Protein AF-A0A915CE66-F1 (afdb_monomer_lite)

Structure (mmCIF, N/CA/C/O backbone):
data_AF-A0A915CE66-F1
#
_entry.id   AF-A0A915CE66-F1
#
loop_
_atom_site.group_PDB
_atom_site.id
_atom_site.type_symbol
_atom_site.label_atom_id
_atom_site.label_alt_id
_atom_site.label_comp_id
_atom_site.label_asym_id
_atom_site.label_entity_id
_atom_site.label_seq_id
_atom_site.pdbx_PDB_ins_code
_atom_site.Cartn_x
_atom_site.Cartn_y
_atom_site.Cartn_z
_atom_site.occupancy
_atom_site.B_iso_or_equiv
_atom_site.auth_seq_id
_atom_site.auth_comp_id
_atom_site.auth_asym_id
_atom_site.auth_atom_id
_atom_site.pdbx_PDB_model_num
ATOM 1 N N . ASN A 1 1 ? 24.533 5.535 -13.240 1.00 60.34 1 ASN A N 1
ATOM 2 C CA . ASN A 1 1 ? 24.504 4.067 -13.410 1.00 60.34 1 ASN A CA 1
ATOM 3 C C . ASN A 1 1 ? 24.344 3.772 -14.899 1.00 60.34 1 ASN A C 1
ATOM 5 O O . ASN A 1 1 ? 23.384 4.263 -15.469 1.00 60.34 1 ASN A O 1
ATOM 9 N N . TYR A 1 2 ? 25.281 3.061 -15.532 1.00 92.06 2 TYR A N 1
ATOM 10 C CA . TYR A 1 2 ? 25.288 2.775 -16.981 1.00 92.06 2 TYR A CA 1
ATOM 11 C C . TYR A 1 2 ? 24.668 1.411 -17.337 1.00 92.06 2 TYR A C 1
ATOM 13 O O . TYR A 1 2 ? 24.597 1.045 -18.502 1.00 92.06 2 TYR A O 1
ATOM 21 N N . THR A 1 3 ? 24.215 0.654 -16.335 1.00 96.00 3 THR A N 1
ATOM 22 C CA . THR A 1 3 ? 23.684 -0.714 -16.491 1.00 96.00 3 THR A CA 1
ATOM 23 C C . THR A 1 3 ? 22.245 -0.777 -17.012 1.00 96.00 3 THR A C 1
ATOM 25 O O . THR A 1 3 ? 21.716 -1.863 -17.206 1.00 96.00 3 THR A O 1
ATOM 28 N N . GLY A 1 4 ? 21.578 0.366 -17.199 1.00 94.31 4 GLY A N 1
ATOM 29 C CA . GLY A 1 4 ? 20.159 0.415 -17.572 1.00 94.31 4 GLY A CA 1
ATOM 30 C C . GLY A 1 4 ? 19.185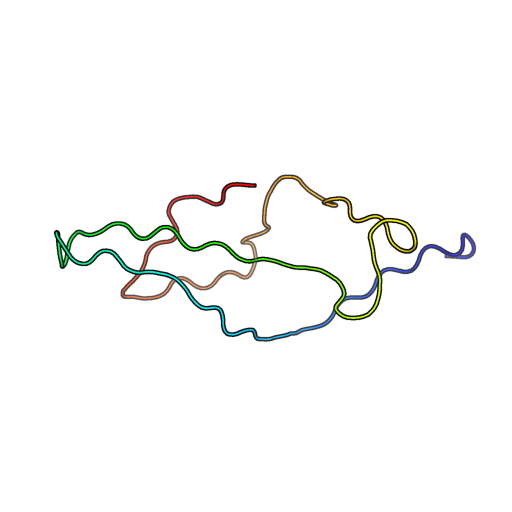 0.158 -16.414 1.00 94.31 4 GLY A C 1
ATOM 31 O O . GLY A 1 4 ? 17.976 0.172 -16.623 1.00 94.31 4 GLY A O 1
ATOM 32 N N . HIS A 1 5 ? 19.671 -0.027 -15.182 1.00 93.12 5 HIS A N 1
ATOM 33 C CA . HIS A 1 5 ? 18.800 -0.124 -14.011 1.00 93.12 5 HIS A CA 1
ATOM 34 C C . HIS A 1 5 ? 18.230 1.244 -13.626 1.00 93.12 5 HIS A C 1
ATOM 36 O O . HIS A 1 5 ? 18.954 2.121 -13.141 1.00 93.12 5 HIS A O 1
ATOM 42 N N . LEU A 1 6 ? 16.918 1.394 -13.805 1.00 93.44 6 LEU A N 1
ATOM 43 C CA . LEU A 1 6 ? 16.151 2.555 -13.374 1.00 93.44 6 LEU A CA 1
ATOM 44 C C . LEU A 1 6 ? 15.518 2.284 -12.006 1.00 93.44 6 LEU A C 1
ATOM 46 O O . LEU A 1 6 ? 14.878 1.255 -11.799 1.00 93.44 6 LEU A O 1
ATOM 50 N N . ARG A 1 7 ? 15.656 3.240 -11.087 1.00 92.94 7 ARG A N 1
ATOM 51 C CA . ARG A 1 7 ? 14.856 3.294 -9.864 1.00 92.94 7 ARG A CA 1
ATOM 52 C C . ARG A 1 7 ? 14.049 4.583 -9.881 1.00 92.94 7 ARG A C 1
ATOM 54 O O . ARG A 1 7 ? 14.624 5.655 -10.041 1.00 92.94 7 ARG A O 1
ATOM 61 N N . TYR A 1 8 ? 12.737 4.457 -9.732 1.00 93.38 8 TYR A N 1
ATOM 62 C CA . TYR A 1 8 ? 11.807 5.576 -9.784 1.00 93.38 8 TYR A CA 1
ATOM 63 C C . TYR A 1 8 ? 10.964 5.601 -8.510 1.00 93.38 8 TYR A C 1
ATOM 65 O O . TYR A 1 8 ? 10.396 4.578 -8.132 1.00 93.38 8 TYR A O 1
ATOM 73 N N . TYR A 1 9 ? 10.926 6.753 -7.842 1.00 92.88 9 TYR A N 1
ATOM 74 C CA . TYR A 1 9 ? 10.146 6.975 -6.628 1.00 92.88 9 TYR A CA 1
ATOM 75 C C . TYR A 1 9 ? 9.049 7.984 -6.945 1.00 92.88 9 TYR A C 1
ATOM 77 O O . TYR A 1 9 ? 9.349 9.102 -7.364 1.00 92.88 9 TYR A O 1
ATOM 85 N N . ILE A 1 10 ? 7.795 7.582 -6.753 1.00 94.94 10 ILE A N 1
ATOM 86 C CA . ILE A 1 10 ? 6.630 8.444 -6.951 1.00 94.94 10 ILE A CA 1
ATOM 87 C C . ILE A 1 10 ? 5.828 8.534 -5.658 1.00 94.94 10 ILE A C 1
ATOM 89 O O . ILE A 1 10 ? 5.488 7.493 -5.094 1.00 94.94 10 ILE A O 1
ATOM 93 N N . PRO A 1 11 ? 5.506 9.745 -5.179 1.0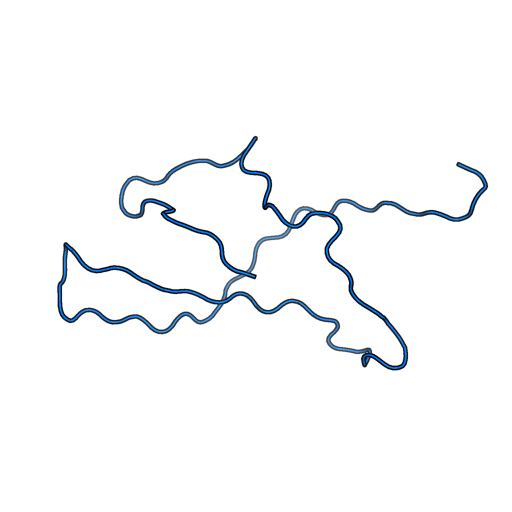0 94.62 11 PRO A N 1
ATOM 94 C CA . PRO A 1 11 ? 4.479 9.900 -4.167 1.00 94.62 11 PRO A CA 1
ATOM 95 C C . PRO A 1 11 ? 3.114 9.667 -4.823 1.00 94.62 11 PRO A C 1
ATOM 97 O O . PRO A 1 11 ? 2.813 10.245 -5.868 1.00 94.62 11 PRO A O 1
ATOM 100 N N . PHE A 1 12 ? 2.284 8.824 -4.219 1.00 93.19 12 PHE A N 1
ATOM 101 C CA . PHE A 1 12 ? 0.903 8.628 -4.646 1.00 93.19 12 PHE A CA 1
ATOM 102 C C . PHE A 1 12 ? 0.004 8.416 -3.429 1.00 93.19 12 PHE A C 1
ATOM 104 O O . PHE A 1 12 ? 0.447 7.911 -2.400 1.00 93.19 12 PHE A O 1
ATOM 111 N N . SER A 1 13 ? -1.260 8.806 -3.565 1.00 94.81 13 SER A N 1
ATOM 112 C CA . SER A 1 13 ? -2.333 8.458 -2.635 1.00 94.81 13 SER A CA 1
ATOM 113 C C . SER A 1 13 ? -3.317 7.560 -3.374 1.00 94.81 13 SER A C 1
ATOM 115 O O . SER A 1 13 ? -3.588 7.792 -4.554 1.00 94.81 13 SER A O 1
ATOM 117 N N . THR A 1 14 ? -3.814 6.520 -2.711 1.00 93.00 14 THR A N 1
ATOM 118 C CA . THR A 1 14 ? -4.768 5.575 -3.295 1.00 93.00 14 THR A CA 1
ATOM 119 C C . THR A 1 14 ? -5.922 5.343 -2.340 1.00 93.00 14 THR A C 1
ATOM 121 O O . THR A 1 14 ? -5.728 5.194 -1.137 1.00 93.00 14 THR A O 1
ATOM 124 N N . GLU A 1 15 ? -7.120 5.249 -2.902 1.00 95.19 15 GLU A N 1
ATOM 125 C CA . GLU A 1 15 ? -8.306 4.786 -2.194 1.00 95.19 15 GLU A CA 1
ATOM 126 C C . GLU A 1 15 ? -8.574 3.344 -2.615 1.00 95.19 15 GLU A C 1
ATOM 128 O O . GLU A 1 15 ? -8.472 2.996 -3.793 1.00 95.19 15 GLU A O 1
ATOM 133 N N . SER A 1 16 ? -8.866 2.482 -1.647 1.00 94.00 16 SER A N 1
ATOM 134 C CA . SER A 1 16 ? -9.144 1.070 -1.895 1.00 94.00 16 SER A CA 1
ATOM 135 C C . SER A 1 16 ? -10.411 0.663 -1.166 1.00 94.00 16 SER A C 1
ATOM 137 O O . SER A 1 16 ? -10.718 1.173 -0.088 1.00 94.00 16 SER A O 1
ATOM 139 N N . LEU A 1 17 ? -11.161 -0.256 -1.766 1.00 95.62 17 LEU A N 1
ATOM 140 C CA . LEU A 1 17 ? -12.335 -0.824 -1.127 1.00 95.62 17 LEU A CA 1
ATOM 141 C C . LEU A 1 17 ? -11.888 -1.910 -0.151 1.00 95.62 17 LEU A C 1
ATOM 143 O O . LEU A 1 17 ? -11.375 -2.948 -0.562 1.00 95.62 17 LEU A O 1
ATOM 147 N N . CYS A 1 18 ? -12.124 -1.674 1.136 1.00 95.12 18 CYS A N 1
ATOM 148 C CA . CYS A 1 18 ? -11.943 -2.664 2.186 1.00 95.12 18 CYS A CA 1
ATOM 149 C C . CYS A 1 18 ? -13.303 -3.051 2.766 1.00 95.12 18 CYS A C 1
ATOM 151 O O . CYS A 1 18 ? -14.112 -2.192 3.120 1.00 95.12 18 CYS A O 1
ATOM 153 N N . LYS A 1 19 ? -13.572 -4.357 2.842 1.00 94.81 19 LYS A N 1
ATOM 154 C CA . LYS A 1 19 ? -14.778 -4.866 3.493 1.00 94.81 19 LYS A CA 1
ATOM 155 C C . LYS A 1 19 ? -14.566 -4.839 5.004 1.00 94.81 19 LYS A C 1
ATOM 157 O O . LYS A 1 19 ? -13.674 -5.519 5.494 1.00 94.81 19 LYS A O 1
ATOM 162 N N . LEU A 1 20 ? -15.430 -4.118 5.713 1.00 94.88 20 LEU A N 1
ATOM 163 C CA . LEU A 1 20 ? -15.395 -4.032 7.171 1.00 94.88 20 LEU A CA 1
ATOM 164 C C . LEU A 1 20 ? -16.334 -5.055 7.820 1.00 94.88 20 LEU A C 1
ATOM 166 O O . LEU A 1 20 ? -17.456 -5.262 7.344 1.00 94.88 20 LEU A O 1
ATOM 170 N N . ASP A 1 21 ? -15.885 -5.664 8.917 1.00 95.75 21 ASP A N 1
ATOM 171 C CA . ASP A 1 21 ? -16.724 -6.451 9.829 1.00 95.75 21 ASP A CA 1
ATOM 172 C C . ASP A 1 21 ? -16.854 -5.721 11.170 1.00 95.75 21 ASP A C 1
ATOM 174 O O . ASP A 1 21 ? -15.917 -5.665 11.960 1.00 95.75 21 ASP A O 1
ATOM 178 N N . VAL A 1 22 ? -18.032 -5.153 11.424 1.00 95.88 22 VAL A N 1
ATOM 179 C CA . VAL A 1 22 ? -18.303 -4.290 12.587 1.00 95.88 22 VAL A CA 1
ATOM 180 C C . VAL A 1 22 ? -18.973 -5.031 13.745 1.00 95.88 22 VAL A C 1
ATOM 182 O O . VAL A 1 22 ? -19.545 -4.411 14.642 1.00 95.88 22 VAL A O 1
ATOM 185 N N . LYS A 1 23 ? -18.933 -6.368 13.749 1.00 96.94 23 LYS A N 1
ATOM 186 C CA . LYS A 1 23 ? -19.597 -7.192 14.770 1.00 96.94 23 LYS A CA 1
ATOM 187 C C . LYS A 1 23 ? -19.162 -6.873 16.208 1.00 96.94 23 LYS A C 1
ATOM 189 O O . LYS A 1 23 ? -19.966 -7.035 17.124 1.00 96.94 23 LYS A O 1
ATOM 194 N N . PHE A 1 24 ? -17.909 -6.459 16.403 1.00 96.38 24 PHE A N 1
ATOM 195 C CA . PHE A 1 24 ? -17.295 -6.256 17.721 1.00 96.38 24 PHE A CA 1
ATOM 196 C C . PHE A 1 24 ? -16.930 -4.798 18.025 1.00 96.38 24 PHE A C 1
ATOM 198 O O . PHE A 1 24 ? -16.138 -4.550 18.931 1.00 96.38 24 PHE A O 1
ATOM 205 N N . PHE A 1 25 ? -17.517 -3.840 17.305 1.00 95.75 25 PHE A N 1
ATOM 206 C CA . PHE A 1 25 ? -17.259 -2.417 17.522 1.00 95.75 25 PHE A CA 1
ATOM 207 C C . PHE A 1 25 ? -17.417 -2.010 19.008 1.00 95.75 25 PHE A C 1
ATOM 209 O O . PHE A 1 25 ? -18.412 -2.407 19.629 1.00 95.75 25 PHE A O 1
ATOM 216 N N . PRO A 1 26 ? -16.495 -1.217 19.601 1.00 95.12 26 PRO A N 1
ATOM 217 C CA . PRO A 1 26 ? -15.330 -0.550 18.991 1.00 95.12 26 PRO A CA 1
ATOM 218 C C . PRO A 1 26 ? -14.010 -1.348 19.073 1.00 95.12 26 PRO A C 1
ATOM 220 O O . PRO A 1 26 ? -12.937 -0.775 18.926 1.00 95.12 26 PRO A O 1
ATOM 223 N N . PHE A 1 27 ? -14.064 -2.646 19.389 1.00 94.94 27 PHE A N 1
ATOM 224 C CA . PHE A 1 27 ? -12.893 -3.514 19.594 1.00 94.94 27 PHE A CA 1
ATOM 225 C C . PHE A 1 27 ? -12.713 -4.525 18.453 1.00 94.94 27 PHE A C 1
ATOM 227 O O . PHE A 1 27 ? -12.293 -5.667 18.659 1.00 94.94 27 PHE A O 1
ATOM 234 N N . ASP A 1 28 ? -13.108 -4.132 17.252 1.00 95.62 28 ASP A N 1
ATOM 235 C CA . ASP A 1 28 ? -13.002 -4.911 16.031 1.00 95.62 28 ASP A CA 1
ATOM 236 C C . ASP A 1 28 ? -11.586 -4.877 15.435 1.00 95.62 28 ASP A C 1
ATOM 238 O O . ASP A 1 28 ? -10.797 -3.963 15.664 1.00 95.62 28 ASP A O 1
ATOM 242 N N . ILE A 1 29 ? -11.265 -5.908 14.651 1.00 95.31 29 ILE A N 1
ATOM 243 C CA . ILE A 1 29 ? -10.022 -6.006 13.881 1.00 95.31 29 ILE A CA 1
ATOM 244 C C . ILE A 1 29 ? -10.404 -6.059 12.410 1.00 95.31 29 ILE A C 1
ATOM 246 O O . ILE A 1 29 ? -11.252 -6.861 12.015 1.00 95.31 29 ILE A O 1
ATOM 250 N N . GLN A 1 30 ? -9.750 -5.229 11.601 1.00 95.56 30 GLN A N 1
ATOM 251 C CA . GLN A 1 30 ? -10.027 -5.119 10.174 1.00 95.56 30 GLN A CA 1
ATOM 252 C C . GLN A 1 30 ? -8.860 -5.655 9.346 1.00 95.56 30 GLN A C 1
ATOM 254 O O . GLN A 1 30 ? -7.697 -5.358 9.612 1.00 95.56 30 GLN A O 1
ATOM 259 N N . GLN A 1 31 ? -9.178 -6.447 8.320 1.00 95.06 31 GLN A N 1
ATOM 260 C CA . GLN A 1 31 ? -8.208 -6.982 7.365 1.00 95.06 31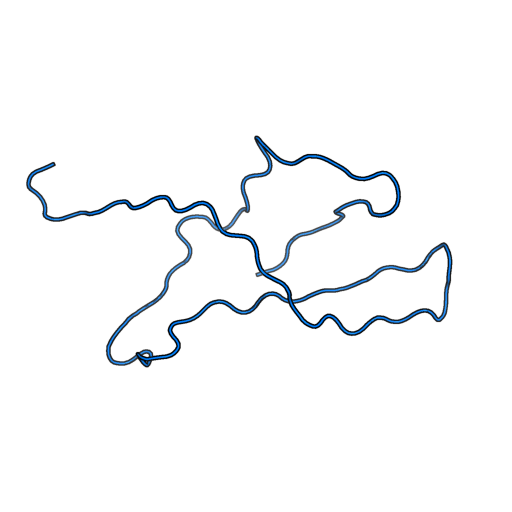 GLN A CA 1
ATOM 261 C C . GLN A 1 31 ? -8.468 -6.377 5.987 1.00 95.06 31 GLN A C 1
ATOM 263 O O . GLN A 1 31 ? -9.438 -6.727 5.315 1.00 95.06 31 GLN A O 1
ATOM 268 N N . CYS A 1 32 ? -7.581 -5.480 5.562 1.00 94.00 32 CYS A N 1
ATOM 269 C CA . CYS A 1 32 ? -7.678 -4.805 4.273 1.00 94.00 32 CYS A CA 1
ATOM 270 C C . CYS A 1 32 ? -6.590 -5.286 3.312 1.00 94.00 32 CYS A C 1
ATOM 272 O O . CYS A 1 32 ? -5.419 -5.376 3.675 1.00 94.00 32 CYS A O 1
ATOM 274 N N . THR A 1 33 ? -6.976 -5.572 2.067 1.00 93.69 33 THR A N 1
ATOM 275 C CA . THR A 1 33 ? -6.058 -6.022 1.013 1.00 93.69 33 THR A CA 1
ATOM 276 C C . THR A 1 33 ? -5.861 -4.923 -0.019 1.00 93.69 33 THR A C 1
ATOM 278 O O . THR A 1 33 ? -6.826 -4.413 -0.586 1.00 93.69 33 THR A O 1
ATOM 281 N N . LEU A 1 34 ? -4.601 -4.603 -0.305 1.00 92.12 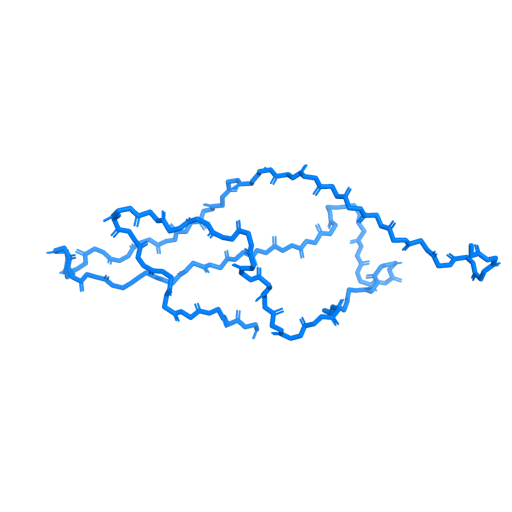34 LEU A N 1
ATOM 282 C CA . LEU A 1 34 ? -4.223 -3.727 -1.408 1.00 92.12 34 LEU A CA 1
ATOM 283 C C . LEU A 1 34 ? -3.739 -4.574 -2.582 1.00 92.12 34 LEU A C 1
ATOM 285 O O . LEU A 1 34 ? -2.888 -5.446 -2.419 1.00 92.12 34 LEU A O 1
ATOM 289 N N . LEU A 1 35 ? -4.272 -4.300 -3.770 1.00 91.44 35 LEU A N 1
ATOM 290 C CA . LEU A 1 35 ? -3.890 -4.978 -5.003 1.00 91.44 35 LEU A CA 1
ATOM 291 C C . LEU A 1 35 ? -3.209 -3.978 -5.932 1.00 91.44 35 LEU A C 1
ATOM 293 O O . LEU A 1 35 ? -3.819 -3.001 -6.360 1.00 91.44 35 LEU A O 1
ATOM 297 N N . PHE A 1 36 ? -1.944 -4.243 -6.252 1.00 90.88 36 PHE A N 1
ATOM 298 C CA . PHE A 1 36 ? -1.153 -3.429 -7.168 1.00 90.88 36 PHE A CA 1
ATOM 299 C C . PHE A 1 36 ? -0.836 -4.221 -8.431 1.00 90.88 36 PHE A C 1
ATOM 301 O O . PHE A 1 36 ? -0.406 -5.372 -8.370 1.00 90.88 36 PHE A O 1
ATOM 308 N N . GLY A 1 37 ? -1.010 -3.584 -9.583 1.00 92.06 37 GLY A N 1
ATOM 309 C CA . GLY A 1 37 ? -0.710 -4.173 -10.881 1.00 92.06 37 GLY A CA 1
ATOM 310 C C . GLY A 1 37 ? -0.848 -3.143 -11.992 1.00 92.06 37 GLY A C 1
ATOM 311 O O . GLY A 1 37 ? -1.408 -2.064 -11.789 1.00 92.06 37 GLY A O 1
ATOM 312 N N . SER A 1 38 ? -0.320 -3.458 -13.172 1.00 93.62 38 SER A N 1
ATOM 313 C CA . SER A 1 38 ? -0.587 -2.635 -14.348 1.00 93.62 38 SER A CA 1
ATOM 314 C C . SER A 1 38 ? -2.015 -2.851 -14.816 1.00 93.62 38 SER A C 1
ATOM 316 O O . SER A 1 38 ? -2.500 -3.975 -14.900 1.00 93.62 38 SER A O 1
ATOM 318 N N . TRP A 1 39 ? -2.656 -1.750 -15.183 1.00 91.56 39 TRP A N 1
ATOM 319 C CA . TRP A 1 39 ? -3.920 -1.773 -15.900 1.00 91.56 39 TRP A CA 1
ATOM 320 C C . TRP A 1 39 ? -3.758 -2.280 -17.343 1.00 91.56 39 TRP A C 1
ATOM 322 O O . TRP A 1 39 ? -4.620 -2.981 -17.860 1.00 91.56 39 TRP A O 1
ATOM 332 N N . ALA A 1 40 ? -2.654 -1.915 -18.002 1.00 96.19 40 ALA A N 1
ATOM 333 C CA . ALA A 1 40 ? -2.478 -2.093 -19.446 1.00 96.19 40 ALA A CA 1
ATOM 334 C C . ALA A 1 40 ? -1.668 -3.340 -19.837 1.00 96.19 40 ALA A C 1
ATOM 336 O O . ALA A 1 40 ? -1.659 -3.728 -21.003 1.00 96.19 40 ALA A O 1
ATOM 337 N N . HIS A 1 41 ? -0.956 -3.947 -18.889 1.00 95.56 41 HIS A N 1
ATOM 338 C CA . HIS A 1 41 ? 0.024 -4.996 -19.157 1.00 95.56 41 HIS A CA 1
ATOM 339 C C . HIS A 1 41 ? -0.251 -6.240 -18.316 1.00 95.56 41 HIS A C 1
ATOM 341 O O . HIS A 1 41 ? -0.412 -6.150 -17.101 1.00 95.56 41 HIS A O 1
ATOM 347 N N . SER A 1 42 ? -0.252 -7.405 -18.967 1.00 92.69 42 SER A N 1
ATOM 348 C CA . SER A 1 42 ? -0.335 -8.710 -18.308 1.00 92.69 42 SER A CA 1
ATOM 349 C C . SER A 1 42 ? 1.046 -9.220 -17.876 1.00 92.69 42 SER A C 1
ATOM 351 O O . SER A 1 42 ? 2.087 -8.668 -18.254 1.00 92.69 42 SER A O 1
ATOM 353 N N . ASN A 1 43 ? 1.051 -10.337 -17.142 1.00 90.31 43 ASN A N 1
ATOM 354 C CA . ASN A 1 43 ? 2.264 -10.987 -16.639 1.00 90.31 43 ASN A CA 1
ATOM 355 C C . ASN A 1 43 ? 3.203 -11.527 -17.742 1.00 90.31 43 ASN A C 1
ATOM 357 O O . ASN A 1 43 ? 4.376 -11.790 -17.480 1.00 90.31 43 ASN A O 1
ATOM 361 N N . ASP A 1 44 ? 2.714 -11.661 -18.979 1.00 93.25 44 ASP A N 1
ATOM 362 C CA . ASP A 1 44 ? 3.540 -12.038 -20.137 1.00 93.25 44 ASP A CA 1
ATOM 363 C C . ASP A 1 44 ? 4.451 -10.890 -20.589 1.00 93.25 44 ASP A C 1
ATOM 365 O O . ASP A 1 44 ? 5.494 -11.115 -21.202 1.00 93.25 44 ASP A O 1
ATOM 369 N N . SER A 1 45 ? 4.062 -9.653 -20.268 1.00 95.06 45 SER A N 1
ATOM 370 C CA . SER A 1 45 ? 4.777 -8.436 -20.660 1.00 95.06 45 SER A CA 1
ATOM 371 C C . SER A 1 45 ? 5.540 -7.786 -19.507 1.00 95.06 45 SER A C 1
ATOM 373 O O . SER A 1 45 ? 6.630 -7.257 -19.721 1.00 95.06 45 SER A O 1
ATOM 375 N N . ILE A 1 46 ? 5.012 -7.850 -18.280 1.00 95.25 46 ILE A N 1
ATOM 376 C CA . ILE A 1 46 ? 5.657 -7.299 -17.084 1.00 95.25 46 ILE A CA 1
ATOM 377 C C . ILE A 1 46 ? 5.615 -8.334 -15.967 1.00 95.25 46 ILE A C 1
ATOM 379 O O . ILE A 1 46 ? 4.544 -8.782 -15.576 1.00 95.25 46 ILE A O 1
ATOM 383 N N . LYS A 1 47 ? 6.783 -8.657 -15.405 1.00 93.50 47 LYS A N 1
ATOM 384 C CA . LYS A 1 47 ? 6.894 -9.497 -14.208 1.00 93.50 47 LYS A CA 1
ATOM 385 C C . LYS A 1 47 ? 7.107 -8.625 -12.981 1.00 93.50 47 LYS A C 1
ATOM 387 O O . LYS A 1 47 ? 8.066 -7.856 -12.926 1.00 93.50 47 LYS A O 1
ATOM 392 N N . TYR A 1 48 ? 6.235 -8.782 -11.992 1.00 91.75 48 TYR A N 1
ATOM 393 C CA . TYR A 1 48 ? 6.352 -8.110 -10.703 1.00 91.75 48 TYR A CA 1
ATOM 394 C C . TYR A 1 48 ? 7.088 -8.994 -9.702 1.00 91.75 48 TYR A C 1
ATOM 396 O O . TYR A 1 48 ? 6.850 -10.197 -9.616 1.00 91.75 48 TYR A O 1
ATOM 404 N N . SER A 1 49 ? 7.964 -8.384 -8.914 1.00 91.44 49 SER A N 1
ATOM 405 C CA . SER A 1 49 ? 8.613 -9.025 -7.775 1.00 91.44 49 SER A CA 1
ATOM 406 C C . SER A 1 49 ? 8.746 -8.017 -6.647 1.00 91.44 49 SER A C 1
ATOM 408 O O . SER A 1 49 ? 9.131 -6.870 -6.890 1.00 91.44 49 SER A O 1
ATOM 410 N N . LEU A 1 50 ? 8.471 -8.445 -5.418 1.00 89.75 50 LEU A N 1
ATOM 411 C CA . LEU A 1 50 ? 8.711 -7.617 -4.244 1.00 89.75 50 LEU A CA 1
ATOM 412 C C . LEU A 1 50 ? 10.211 -7.344 -4.106 1.00 89.75 50 LEU A C 1
ATOM 414 O O . LEU A 1 50 ? 11.021 -8.269 -4.102 1.00 89.75 50 LEU A O 1
ATOM 418 N N . TYR A 1 51 ? 10.575 -6.070 -3.970 1.00 89.00 51 TYR A N 1
ATOM 419 C CA . TYR A 1 51 ? 11.956 -5.681 -3.679 1.00 89.00 51 TYR A CA 1
ATOM 420 C C . TYR A 1 51 ? 12.377 -6.103 -2.262 1.00 89.00 51 TYR A C 1
ATOM 422 O O . TYR A 1 51 ? 13.522 -6.480 -2.029 1.00 89.00 51 TYR A O 1
ATOM 430 N N . SER A 1 52 ? 11.436 -6.056 -1.319 1.00 90.00 52 SER A N 1
ATOM 431 C CA . SER A 1 52 ? 11.599 -6.476 0.069 1.00 90.00 52 SER A CA 1
ATOM 432 C C . SER A 1 52 ? 10.348 -7.228 0.498 1.00 90.00 52 SER A C 1
ATOM 434 O O . SER A 1 52 ? 9.243 -6.853 0.112 1.00 90.00 52 SER A O 1
ATOM 436 N N . LYS A 1 53 ? 10.527 -8.264 1.324 1.00 87.00 53 LYS A N 1
ATOM 437 C CA . LYS A 1 53 ? 9.408 -8.943 1.983 1.00 87.00 53 LYS A CA 1
ATOM 438 C C . LYS A 1 53 ? 8.783 -8.104 3.084 1.00 87.00 53 LYS A C 1
ATOM 440 O O . LYS A 1 53 ? 7.701 -8.448 3.483 1.00 87.00 53 LYS A O 1
ATOM 445 N N . ASN A 1 54 ? 9.445 -7.058 3.575 1.00 87.38 54 ASN A N 1
ATOM 446 C CA . ASN A 1 54 ? 8.925 -6.209 4.645 1.00 87.38 54 ASN A CA 1
ATOM 447 C C . ASN A 1 54 ? 8.566 -4.827 4.095 1.00 87.38 54 ASN A C 1
ATOM 449 O O . ASN A 1 54 ? 9.333 -4.264 3.303 1.00 87.38 54 ASN A O 1
ATOM 453 N N . LEU A 1 55 ? 7.442 -4.272 4.557 1.00 89.12 55 LEU A N 1
ATOM 454 C CA . LEU A 1 55 ? 7.069 -2.881 4.308 1.00 89.12 55 LEU A CA 1
ATOM 455 C C . LEU A 1 55 ? 7.912 -1.966 5.207 1.00 89.12 55 LEU A C 1
ATOM 457 O O . LEU A 1 55 ? 8.062 -2.232 6.397 1.00 89.12 55 LEU A O 1
ATOM 461 N N . SER A 1 56 ? 8.470 -0.897 4.641 1.00 90.56 56 SER A N 1
ATOM 462 C CA . SER A 1 56 ? 9.183 0.110 5.431 1.00 90.56 56 SER A CA 1
ATOM 463 C C . SER A 1 56 ? 8.182 1.038 6.114 1.00 90.56 56 SER A C 1
ATOM 465 O O . SER A 1 56 ? 7.367 1.651 5.430 1.00 90.56 56 SER A O 1
ATOM 467 N N . LEU A 1 57 ? 8.277 1.166 7.438 1.00 91.69 57 LEU A N 1
ATOM 468 C CA . LEU A 1 57 ? 7.461 2.075 8.254 1.00 91.69 57 LEU A CA 1
ATOM 469 C C . LEU A 1 57 ? 8.270 3.273 8.782 1.00 91.69 57 LEU A C 1
ATOM 471 O O . LEU A 1 57 ? 7.853 3.925 9.729 1.00 91.69 57 LEU A O 1
ATOM 475 N N . ILE A 1 58 ? 9.441 3.558 8.196 1.00 92.69 58 ILE A N 1
ATOM 476 C CA . ILE A 1 58 ? 10.354 4.603 8.697 1.00 92.69 58 ILE A CA 1
ATOM 477 C C . ILE A 1 58 ? 9.722 6.004 8.725 1.00 92.69 58 ILE A C 1
ATOM 479 O O . ILE A 1 58 ? 10.000 6.767 9.641 1.00 92.69 58 ILE A O 1
ATOM 483 N N . ASP A 1 59 ? 8.832 6.292 7.771 1.00 92.25 59 ASP A N 1
ATOM 484 C CA . ASP A 1 59 ? 8.093 7.556 7.650 1.00 92.25 59 ASP A CA 1
ATOM 485 C C . ASP A 1 59 ? 6.578 7.348 7.859 1.00 92.25 59 ASP A C 1
ATOM 487 O O . ASP A 1 59 ? 5.751 8.081 7.311 1.00 92.25 59 ASP A O 1
ATOM 491 N N . PHE A 1 60 ? 6.190 6.295 8.590 1.00 94.00 60 PHE A N 1
ATOM 492 C CA . PHE A 1 60 ? 4.790 6.038 8.916 1.00 94.00 60 PHE A CA 1
ATOM 493 C C . PHE A 1 60 ? 4.337 6.929 10.075 1.00 94.00 60 PHE A C 1
ATOM 495 O O . PHE A 1 60 ? 5.021 7.042 11.091 1.00 94.00 60 PHE A O 1
ATOM 502 N N . TYR A 1 61 ? 3.162 7.535 9.920 1.00 93.88 61 TYR A N 1
ATOM 503 C CA . TYR A 1 61 ? 2.509 8.310 10.966 1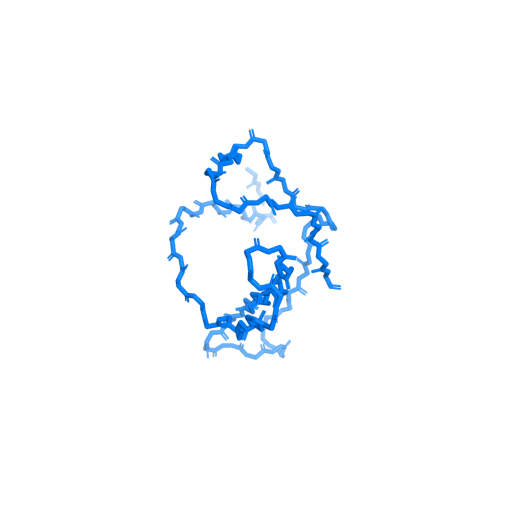.00 93.88 61 TYR A CA 1
ATOM 504 C C . TYR A 1 61 ? 1.290 7.539 11.460 1.00 93.88 61 TYR A C 1
ATOM 506 O O . TYR A 1 61 ? 0.341 7.325 10.702 1.00 93.88 61 TYR A O 1
ATOM 514 N N . ASP A 1 62 ? 1.320 7.144 12.731 1.00 93.06 62 ASP A N 1
ATOM 515 C CA . ASP A 1 62 ? 0.172 6.532 13.394 1.00 93.06 62 ASP A CA 1
ATOM 516 C C . ASP A 1 62 ? -1.022 7.496 13.414 1.00 93.06 62 ASP A C 1
ATOM 518 O O . ASP A 1 62 ? -0.867 8.723 13.449 1.00 93.06 62 ASP A O 1
ATOM 522 N N . ASN A 1 63 ? -2.231 6.938 13.421 1.00 92.12 63 ASN A N 1
ATOM 523 C CA . ASN A 1 63 ? -3.453 7.709 13.629 1.00 92.12 63 ASN A CA 1
ATOM 524 C C . ASN A 1 63 ? -4.099 7.346 14.977 1.00 92.12 63 ASN A C 1
ATOM 526 O O . ASN A 1 63 ? -3.698 6.388 15.632 1.00 92.12 63 ASN A O 1
ATOM 530 N N . GLN A 1 64 ? -5.069 8.152 15.416 1.00 94.31 64 GLN A N 1
ATOM 531 C CA . GLN A 1 64 ? -5.660 8.030 16.756 1.00 94.31 64 GLN A CA 1
ATOM 532 C C . GLN A 1 64 ? -6.700 6.907 16.880 1.00 94.31 64 GLN A C 1
ATOM 534 O O . GLN A 1 64 ? -7.014 6.511 17.996 1.00 94.31 64 GLN A O 1
ATOM 539 N N . GLU A 1 65 ? -7.220 6.405 15.759 1.00 93.75 65 GLU A N 1
ATOM 540 C CA . GLU A 1 65 ? -8.351 5.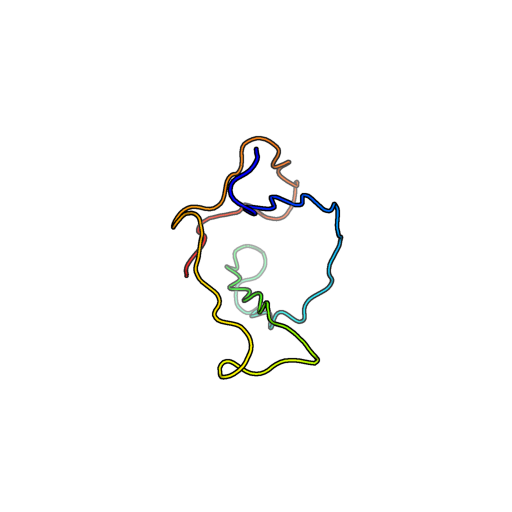467 15.730 1.00 93.75 65 GLU A CA 1
ATOM 541 C C . GLU A 1 65 ? -7.908 4.030 15.428 1.00 93.75 65 GLU A C 1
ATOM 543 O O . GLU A 1 65 ? -8.420 3.074 16.002 1.00 93.75 65 GLU A O 1
ATOM 548 N N . TRP A 1 66 ? -6.933 3.866 14.534 1.00 92.94 66 TRP A N 1
ATOM 549 C CA . TRP A 1 66 ? -6.481 2.581 14.020 1.00 92.94 66 TRP A CA 1
ATOM 550 C C . TRP A 1 66 ? -4.997 2.380 14.281 1.00 92.94 66 TRP A C 1
ATOM 552 O O . TRP A 1 66 ? -4.160 3.164 13.828 1.00 92.94 66 TRP A O 1
ATOM 562 N N . GLN A 1 67 ? -4.678 1.257 14.916 1.00 94.50 67 GLN A N 1
ATOM 563 C CA . GLN A 1 67 ? -3.319 0.751 15.038 1.00 94.50 67 GLN A CA 1
ATOM 564 C C . GLN A 1 67 ? -3.038 -0.260 13.919 1.00 94.50 67 GLN A C 1
ATOM 566 O O . GLN A 1 67 ? -3.820 -1.185 13.693 1.00 94.50 67 GLN A O 1
ATOM 571 N N . LEU A 1 68 ? -1.902 -0.111 13.234 1.00 93.38 68 LEU A N 1
ATOM 572 C CA . LEU A 1 68 ? -1.428 -1.112 12.281 1.00 93.38 68 LEU A CA 1
ATOM 573 C C . LEU A 1 68 ? -0.819 -2.299 13.044 1.00 93.38 68 LEU A C 1
ATOM 575 O O . LEU A 1 68 ? 0.259 -2.172 13.617 1.00 93.38 68 LEU A O 1
ATOM 579 N N . ASP A 1 69 ? -1.505 -3.443 13.042 1.00 91.50 69 ASP A N 1
ATOM 580 C CA . ASP A 1 69 ? -1.054 -4.649 13.755 1.00 91.50 69 ASP A CA 1
ATOM 581 C C . ASP A 1 69 ? -0.057 -5.485 12.927 1.00 91.50 69 ASP A C 1
ATOM 583 O O . ASP A 1 69 ? 1.060 -5.768 13.357 1.00 91.50 69 ASP A O 1
ATOM 587 N N . MET A 1 70 ? -0.423 -5.843 11.689 1.00 88.50 70 MET A N 1
ATOM 588 C CA . MET A 1 70 ? 0.404 -6.690 10.821 1.00 88.50 70 MET A CA 1
ATOM 589 C C . MET A 1 70 ? 0.192 -6.385 9.333 1.00 88.50 70 MET A C 1
ATOM 591 O O . MET A 1 70 ? -0.916 -6.076 8.899 1.00 88.50 70 MET A O 1
ATOM 595 N N . VAL A 1 71 ? 1.255 -6.546 8.536 1.00 88.81 71 VAL A N 1
ATOM 596 C CA . VAL A 1 71 ? 1.201 -6.558 7.064 1.00 88.81 71 VAL A CA 1
ATOM 597 C C . VAL A 1 71 ? 1.508 -7.972 6.567 1.00 88.81 71 VAL A C 1
ATOM 599 O O . VAL A 1 71 ? 2.527 -8.550 6.942 1.00 88.81 71 VAL A O 1
ATOM 602 N N . ILE A 1 72 ? 0.622 -8.521 5.732 1.00 80.44 72 ILE A N 1
ATOM 603 C CA . ILE A 1 72 ? 0.703 -9.883 5.177 1.00 80.44 72 ILE A CA 1
ATOM 604 C C . ILE A 1 72 ? 0.821 -9.786 3.644 1.00 80.44 72 ILE A C 1
ATOM 606 O O . ILE A 1 72 ? 0.225 -8.888 3.047 1.00 80.44 72 ILE A O 1
ATOM 610 N N . TYR A 1 73 ? 1.591 -10.693 3.027 1.00 74.06 73 TYR A N 1
ATOM 611 C CA . TYR A 1 73 ? 1.909 -10.732 1.588 1.00 74.06 73 TYR A CA 1
ATOM 612 C C . TYR A 1 73 ? 1.393 -12.003 0.922 1.00 74.06 73 TYR A C 1
ATOM 614 O O . TYR A 1 73 ? 1.480 -13.070 1.574 1.00 74.06 73 TYR A O 1
#

Secondary structure (DSSP, 8-state):
--S-------------------TTTTS-----------SS--TTT-----S-SS---TT----SS--------

InterPro domains:
  IPR006201 Neurotransmitter-gated ion-channel [PTHR18945] (2-69)
  IPR006202 Neurotransmitter-gated ion-channel ligand-binding domain [PF02931] (2-69)
  IPR018000 Neurotransmitter-gated ion-channel, conserved site [PS00236] (18-32)
  IPR036734 Neurotransmitter-gated ion-channel ligand-binding domain superfamily [G3DSA:2.70.170.10] (1-72)
  IPR036734 Neurotransmitter-gated ion-channel ligand-binding domain superfamily [SSF63712] (1-68)

Radius of gyration: 16.9 Å; chains: 1; bounding box: 45×22×40 Å

Foldseek 3Di:
DPPPDDDDDDDDDDDDDFDDDCPPPPPDDGDGDDDDDDPVDDCVGDPDDDPDPDDDCPVPDDDDRDDDDDDDD

Sequence (73 aa):
NYTGHLRYYIPFSTESLCKLDVKFFPFDIQQCTLLFGSWAHSNDSIKYSLYSKNLSLIDFYDNQEWQLDMVIY

Organism: Parascaris univalens (NCBI:txid6257)

pLDDT: mean 92.33, std 5.1, range [60.34, 96.94]